Protein AF-A0A9P9AH45-F1 (afdb_monomer_lite)

Sequence (137 aa):
MSIAYVTKKVVIYFNNARACGKDMKAIMVEVCCASGIVQSLVELAKVDDSWMRTIQTLASKDGPLHQANDILQELESKLKPQQGIRRITTTAVWPWQKEDAILMLKTMQRLNSVFSLALQSDHIQLSRLIREDVQVI

Organism: NCBI:txid1576542

pLDDT: mean 75.74, std 15.03, range [41.44, 96.62]

Structure (mmCIF, N/CA/C/O backbone):
data_AF-A0A9P9AH45-F1
#
_entry.id   AF-A0A9P9AH45-F1
#
loop_
_atom_site.group_PDB
_atom_site.id
_atom_site.type_symbol
_atom_site.label_atom_id
_atom_site.label_alt_id
_atom_site.label_comp_id
_atom_site.label_asym_id
_atom_site.label_entity_id
_atom_site.label_seq_id
_atom_site.pdbx_PDB_ins_code
_atom_site.Cartn_x
_atom_site.Cartn_y
_atom_site.Cartn_z
_atom_site.occupancy
_atom_site.B_iso_or_equiv
_atom_site.auth_seq_id
_atom_site.auth_comp_id
_atom_site.auth_asym_id
_atom_site.auth_atom_id
_atom_site.pdbx_PDB_model_num
ATOM 1 N N . MET A 1 1 ? -10.233 -9.271 -5.913 1.00 44.59 1 MET A N 1
ATOM 2 C CA . MET A 1 1 ? -10.812 -7.906 -5.884 1.00 44.59 1 MET A CA 1
ATOM 3 C C . MET A 1 1 ? -9.663 -6.910 -5.946 1.00 44.59 1 MET A C 1
ATOM 5 O O . MET A 1 1 ? -8.666 -7.150 -5.287 1.00 44.59 1 MET A O 1
ATOM 9 N N . SER A 1 2 ? -9.743 -5.854 -6.762 1.00 54.56 2 SER A N 1
ATOM 10 C CA . SER A 1 2 ? -8.646 -4.878 -6.901 1.00 54.56 2 SER A CA 1
ATOM 11 C C . SER A 1 2 ? -8.524 -3.993 -5.656 1.00 54.56 2 SER A C 1
ATOM 13 O O . SER A 1 2 ? -9.555 -3.513 -5.182 1.00 54.56 2 SER A O 1
ATOM 15 N N . ILE A 1 3 ? -7.301 -3.685 -5.207 1.00 54.97 3 ILE A N 1
ATOM 16 C CA . ILE A 1 3 ? -7.021 -2.718 -4.123 1.00 54.97 3 ILE A CA 1
ATOM 17 C C . ILE A 1 3 ? -7.828 -1.424 -4.301 1.00 54.97 3 ILE A C 1
ATOM 19 O O . ILE A 1 3 ? -8.513 -1.003 -3.377 1.00 54.97 3 ILE A O 1
ATOM 23 N N . ALA A 1 4 ? -7.894 -0.888 -5.523 1.00 56.69 4 ALA A N 1
ATOM 24 C CA . 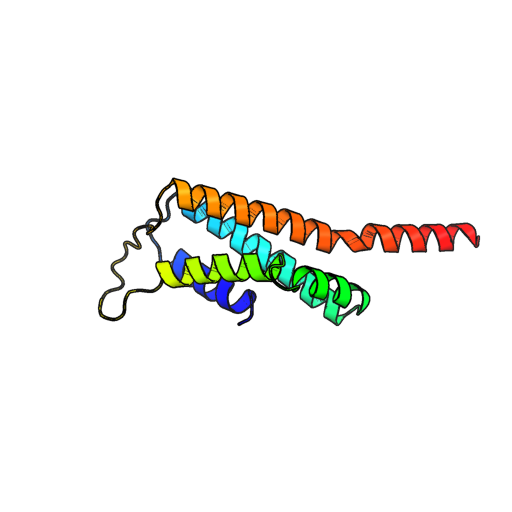ALA A 1 4 ? -8.656 0.323 -5.840 1.00 56.69 4 ALA A CA 1
ATOM 25 C C . ALA A 1 4 ? -10.164 0.237 -5.510 1.00 56.69 4 ALA A C 1
ATOM 27 O O . ALA A 1 4 ? -10.788 1.236 -5.152 1.00 56.69 4 ALA A O 1
ATOM 28 N N . TYR A 1 5 ? -10.770 -0.949 -5.615 1.00 54.75 5 TYR A N 1
ATOM 29 C CA . TYR A 1 5 ? -12.186 -1.162 -5.293 1.00 54.75 5 TYR A CA 1
ATOM 30 C C . TYR A 1 5 ? -12.416 -1.154 -3.780 1.00 54.75 5 TYR A C 1
ATOM 32 O O . TYR A 1 5 ? -13.383 -0.557 -3.302 1.00 54.75 5 TYR A O 1
ATOM 40 N N . VAL A 1 6 ? -11.502 -1.771 -3.025 1.00 53.56 6 VAL A N 1
ATOM 41 C CA . VAL A 1 6 ? -11.589 -1.810 -1.563 1.00 53.56 6 VAL A CA 1
ATOM 42 C C . VAL A 1 6 ? -11.278 -0.429 -0.978 1.00 53.56 6 VAL A C 1
ATOM 44 O O . VAL A 1 6 ? -12.035 0.038 -0.130 1.00 53.56 6 VAL A O 1
ATOM 47 N N . THR A 1 7 ? -10.299 0.303 -1.532 1.00 59.47 7 THR A N 1
ATOM 48 C CA . THR A 1 7 ? -10.037 1.710 -1.182 1.00 59.47 7 THR A CA 1
ATOM 49 C C . THR A 1 7 ? -11.290 2.568 -1.345 1.00 59.47 7 THR A C 1
ATOM 51 O O . THR A 1 7 ? -11.652 3.295 -0.425 1.00 59.47 7 THR A O 1
ATOM 54 N N . LYS A 1 8 ? -12.011 2.463 -2.474 1.00 64.00 8 LYS A N 1
ATOM 55 C CA . LYS A 1 8 ? -13.237 3.252 -2.703 1.00 64.00 8 LYS A CA 1
ATOM 56 C C . LYS A 1 8 ? -14.295 3.006 -1.630 1.00 64.00 8 LYS A C 1
ATOM 58 O O . LYS A 1 8 ? -14.881 3.961 -1.130 1.00 64.00 8 LYS A O 1
ATOM 63 N N . LYS A 1 9 ? -14.533 1.749 -1.249 1.00 59.94 9 LYS A N 1
ATOM 64 C CA . LYS A 1 9 ? -15.512 1.421 -0.201 1.00 59.94 9 LYS A CA 1
ATOM 65 C C . LYS A 1 9 ? -15.095 1.930 1.170 1.00 59.94 9 LYS A C 1
ATOM 67 O O . LYS A 1 9 ? -15.923 2.489 1.885 1.00 59.94 9 LYS A O 1
ATOM 72 N N . VAL A 1 10 ? -13.821 1.761 1.507 1.00 59.97 10 VAL A N 1
ATOM 73 C CA . VAL A 1 10 ? -13.245 2.224 2.769 1.00 59.97 10 VAL A CA 1
ATOM 74 C C . VAL A 1 10 ? -13.338 3.756 2.858 1.00 59.97 10 VAL A C 1
ATOM 76 O O . VAL A 1 10 ? -13.847 4.282 3.844 1.00 59.97 10 VAL A O 1
ATOM 79 N N . VAL A 1 11 ? -12.994 4.479 1.786 1.00 63.09 11 VAL A N 1
ATOM 80 C CA . VAL A 1 11 ? -13.109 5.948 1.701 1.00 63.09 11 VAL A CA 1
ATOM 81 C C . VAL A 1 11 ? -14.561 6.430 1.812 1.00 63.09 11 VAL A C 1
ATOM 83 O O . VAL A 1 11 ? -14.838 7.362 2.568 1.00 63.09 11 VAL A O 1
ATOM 86 N N . ILE A 1 12 ? -15.507 5.792 1.108 1.00 61.84 12 ILE A N 1
ATOM 87 C CA . ILE A 1 12 ? -16.941 6.133 1.191 1.00 61.84 12 ILE A CA 1
ATOM 88 C C . ILE A 1 12 ? -17.471 5.917 2.612 1.00 61.84 12 ILE A C 1
ATOM 90 O O . ILE A 1 12 ? -18.244 6.735 3.111 1.00 61.84 12 ILE A O 1
ATOM 94 N N . TYR A 1 13 ? -17.061 4.839 3.282 1.00 56.81 13 TYR A N 1
ATOM 95 C CA . TYR A 1 13 ? -17.485 4.574 4.653 1.00 56.81 13 TYR A CA 1
ATOM 96 C C . TYR A 1 13 ? -16.965 5.643 5.622 1.00 56.81 13 TYR A C 1
ATOM 98 O O . TYR A 1 13 ? -17.725 6.174 6.432 1.00 56.81 13 TYR A O 1
ATOM 106 N N . PHE A 1 14 ? -15.693 6.024 5.493 1.00 58.09 14 PHE A N 1
ATOM 107 C CA . PHE A 1 14 ? -15.077 7.027 6.358 1.00 58.09 14 PHE A CA 1
ATOM 108 C C . PHE A 1 14 ? -15.655 8.432 6.178 1.00 58.09 14 PHE A C 1
ATOM 110 O O . PHE A 1 14 ? -15.888 9.112 7.175 1.00 58.09 14 PHE A O 1
ATOM 117 N N . ASN A 1 15 ? -15.981 8.846 4.949 1.00 55.94 15 ASN A N 1
ATOM 118 C CA . ASN A 1 15 ? -16.638 10.137 4.705 1.00 55.94 15 ASN A CA 1
ATOM 119 C C . ASN A 1 15 ? -18.009 10.257 5.397 1.00 55.94 15 ASN A C 1
ATOM 121 O O . ASN A 1 15 ? -18.449 11.362 5.703 1.00 55.94 15 ASN A O 1
ATOM 125 N N . ASN A 1 16 ? -18.669 9.130 5.680 1.00 51.44 16 ASN A N 1
ATOM 126 C CA . ASN A 1 16 ? -19.952 9.086 6.384 1.00 51.44 16 ASN A CA 1
ATOM 127 C C . ASN A 1 16 ? -19.807 8.923 7.914 1.00 51.44 16 ASN A C 1
ATOM 129 O O . ASN A 1 16 ? -20.787 9.062 8.651 1.00 51.44 16 ASN A O 1
ATOM 133 N N . ALA A 1 17 ? -18.601 8.646 8.421 1.00 53.22 17 ALA A N 1
ATOM 134 C CA . ALA A 1 17 ? -18.335 8.418 9.837 1.00 53.22 17 ALA A CA 1
ATOM 135 C C . ALA A 1 17 ? -18.015 9.739 10.564 1.00 53.22 17 ALA A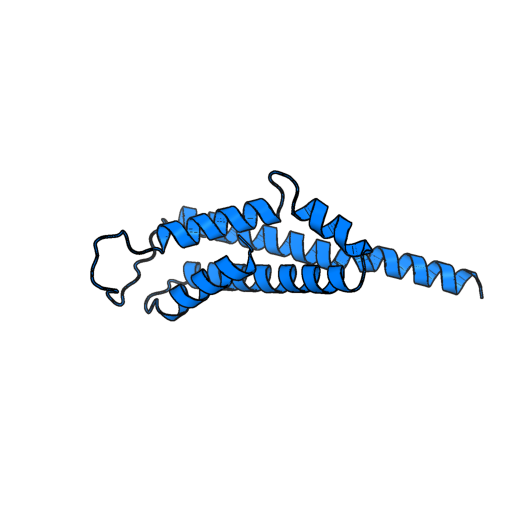 C 1
ATOM 137 O O . ALA A 1 17 ? -16.871 10.185 10.651 1.00 53.22 17 ALA A O 1
ATOM 138 N N . ARG A 1 18 ? -19.049 10.351 11.153 1.00 44.19 18 ARG A N 1
ATOM 139 C CA . ARG A 1 18 ? -18.988 11.638 11.879 1.00 44.19 18 ARG A CA 1
ATOM 140 C C . ARG A 1 18 ? -18.087 11.631 13.132 1.00 44.19 18 ARG A C 1
ATOM 142 O O . ARG A 1 18 ? -17.796 12.694 13.670 1.00 44.19 18 ARG A O 1
ATOM 149 N N . ALA A 1 19 ? -17.632 10.457 13.582 1.00 50.06 19 ALA A N 1
ATOM 150 C CA . ALA A 1 19 ? -16.864 10.245 14.813 1.00 50.06 19 ALA A CA 1
ATOM 151 C C . ALA A 1 19 ? -15.553 9.466 14.575 1.00 50.06 19 ALA A C 1
ATOM 153 O O . ALA A 1 19 ? -15.233 8.530 15.304 1.00 50.06 19 ALA A O 1
ATOM 154 N N . CYS A 1 20 ? -14.779 9.834 13.549 1.00 57.50 20 CYS A N 1
ATOM 155 C CA . CYS A 1 20 ? -13.458 9.239 13.348 1.00 57.50 20 CYS A CA 1
ATOM 156 C C . CYS A 1 20 ? -12.456 9.735 14.404 1.00 57.50 20 CYS A C 1
ATOM 158 O O . CYS A 1 20 ? -12.047 10.901 14.372 1.00 57.50 20 CYS A O 1
ATOM 160 N N . GLY A 1 21 ? -12.039 8.851 15.317 1.00 70.88 21 GLY A N 1
ATOM 161 C CA . GLY A 1 21 ? -10.919 9.098 16.234 1.00 70.88 21 GLY A CA 1
ATOM 162 C C . GLY A 1 21 ? -9.604 9.392 15.492 1.00 70.88 21 GLY A C 1
ATOM 163 O O . GLY A 1 21 ? -9.499 9.188 14.282 1.00 70.88 21 GLY A O 1
ATOM 164 N N . LYS A 1 22 ? -8.579 9.887 16.201 1.00 75.69 22 LYS A N 1
ATOM 165 C CA . LYS A 1 22 ? -7.279 10.245 15.590 1.00 75.69 22 LYS A CA 1
ATOM 166 C C . LYS A 1 22 ? -6.635 9.067 14.842 1.00 75.69 22 LYS A C 1
ATOM 168 O O . LYS A 1 22 ? -6.173 9.255 13.721 1.00 75.69 22 LYS A O 1
ATOM 173 N N . ASP A 1 23 ? -6.691 7.869 15.419 1.00 75.81 23 ASP A N 1
ATOM 174 C CA . ASP A 1 23 ? -6.088 6.661 14.841 1.00 75.81 23 ASP A CA 1
ATOM 175 C C . ASP A 1 23 ? -6.777 6.253 13.529 1.00 75.81 23 ASP A C 1
ATOM 177 O O . ASP A 1 23 ? -6.118 5.963 12.534 1.00 75.81 23 ASP A O 1
ATOM 181 N N . MET A 1 24 ? -8.109 6.347 13.483 1.00 74.94 24 MET A N 1
ATOM 182 C CA . MET A 1 24 ? -8.925 6.087 12.289 1.00 74.94 24 MET A CA 1
ATOM 183 C C . MET A 1 24 ? -8.546 7.002 11.121 1.00 74.94 24 MET A C 1
ATOM 185 O O . MET A 1 24 ? -8.407 6.545 9.988 1.00 74.94 24 MET A O 1
ATOM 189 N N . LYS A 1 25 ? -8.325 8.294 11.398 1.00 79.88 25 LYS A N 1
ATOM 190 C CA . LYS A 1 25 ? -7.876 9.254 10.380 1.00 79.88 25 LYS A CA 1
ATOM 191 C C . LYS A 1 25 ? -6.474 8.928 9.874 1.00 79.88 25 LYS A C 1
ATOM 193 O O . LYS A 1 25 ? -6.248 8.990 8.671 1.00 79.88 25 LYS A O 1
ATOM 198 N N . ALA A 1 26 ? -5.556 8.564 10.768 1.00 86.00 26 ALA A N 1
ATOM 199 C CA . ALA A 1 26 ? -4.200 8.183 10.384 1.00 86.00 26 ALA A CA 1
ATOM 200 C C . ALA A 1 26 ? -4.210 6.944 9.475 1.00 86.00 26 ALA A C 1
ATOM 202 O O . ALA A 1 26 ? -3.623 6.970 8.400 1.00 86.00 26 ALA A O 1
ATOM 203 N N . ILE A 1 27 ? -4.961 5.902 9.843 1.00 85.19 27 ILE A N 1
ATOM 204 C CA . ILE A 1 27 ? -5.100 4.687 9.027 1.00 85.19 27 ILE A CA 1
ATOM 205 C C . ILE A 1 27 ? -5.680 5.016 7.647 1.00 85.19 27 ILE A C 1
ATOM 207 O O . ILE A 1 27 ? -5.196 4.507 6.640 1.00 85.19 27 ILE A O 1
ATOM 211 N N . MET A 1 28 ? -6.685 5.893 7.580 1.00 79.75 28 MET A N 1
ATOM 212 C CA . MET A 1 28 ? -7.279 6.311 6.309 1.00 79.75 28 MET A CA 1
ATOM 213 C C . MET A 1 28 ? -6.267 7.017 5.402 1.00 79.75 28 MET A C 1
ATOM 215 O O . MET A 1 28 ? -6.225 6.728 4.208 1.00 79.75 28 MET A O 1
ATOM 219 N N . VAL A 1 29 ? -5.450 7.918 5.956 1.00 85.75 29 VAL A N 1
ATOM 220 C CA . VAL A 1 29 ? -4.377 8.581 5.202 1.00 85.75 29 VAL A CA 1
ATOM 221 C C . VAL A 1 29 ? -3.437 7.536 4.612 1.00 85.75 29 VAL A C 1
ATOM 223 O O . VAL A 1 29 ? -3.187 7.558 3.410 1.00 85.75 29 VAL A O 1
ATOM 226 N N . GLU A 1 30 ? -2.997 6.569 5.415 1.00 90.56 30 GLU A N 1
ATOM 227 C CA . GLU A 1 30 ? -2.091 5.521 4.942 1.00 90.56 30 GLU A CA 1
ATOM 228 C C . GLU A 1 30 ? -2.735 4.619 3.873 1.00 90.56 30 GLU A C 1
ATOM 230 O O . GLU A 1 30 ? -2.081 4.262 2.893 1.00 90.56 30 GLU A O 1
ATOM 235 N N . VAL A 1 31 ? -4.026 4.296 3.993 1.00 86.94 31 VAL A N 1
ATOM 236 C CA . VAL A 1 31 ? -4.776 3.552 2.964 1.00 86.94 31 VAL A CA 1
ATOM 237 C C . VAL A 1 31 ? -4.858 4.334 1.648 1.00 86.94 31 VAL A C 1
ATOM 239 O O . VAL A 1 31 ? -4.643 3.767 0.573 1.00 86.94 31 VAL A O 1
ATOM 242 N N . CYS A 1 32 ? -5.138 5.637 1.713 1.00 84.25 32 CYS A N 1
ATOM 243 C CA . CYS A 1 32 ? -5.161 6.503 0.535 1.00 84.25 32 CYS A CA 1
ATOM 244 C C . CYS A 1 32 ? -3.779 6.588 -0.126 1.00 84.25 32 CYS A C 1
ATOM 246 O O . CYS A 1 32 ? -3.687 6.450 -1.347 1.00 84.25 32 CYS A O 1
ATOM 248 N N . CYS A 1 33 ? -2.715 6.748 0.667 1.00 89.00 33 CYS A N 1
ATOM 249 C CA . CYS A 1 33 ? -1.336 6.748 0.180 1.00 89.00 33 CYS A CA 1
ATOM 250 C C . CYS A 1 33 ? -1.004 5.447 -0.561 1.00 89.00 33 CYS A C 1
ATOM 252 O O . CYS A 1 33 ? -0.553 5.504 -1.705 1.00 89.00 33 CYS A O 1
ATOM 254 N N . ALA A 1 34 ? -1.308 4.285 0.026 1.00 88.75 34 ALA A N 1
ATOM 255 C CA . ALA A 1 34 ? -1.066 2.994 -0.621 1.00 88.75 34 ALA A CA 1
ATOM 256 C C . ALA A 1 34 ? -1.792 2.878 -1.951 1.00 88.75 34 ALA A C 1
ATOM 258 O O . ALA A 1 34 ? -1.207 2.463 -2.947 1.00 88.75 34 ALA A O 1
ATOM 259 N N . SER A 1 35 ? -3.068 3.264 -1.977 1.00 85.19 35 SER A N 1
ATOM 260 C CA . SER A 1 35 ? -3.858 3.209 -3.199 1.00 85.19 35 SER A CA 1
ATOM 261 C C . SER A 1 35 ? -3.270 4.097 -4.292 1.00 85.19 35 SER A C 1
ATOM 263 O O . SER A 1 35 ? -3.241 3.673 -5.443 1.00 85.19 35 SER A O 1
ATOM 265 N N . GLY A 1 36 ? -2.798 5.297 -3.940 1.00 85.69 36 GLY A N 1
ATOM 266 C CA . GLY A 1 36 ? -2.137 6.201 -4.878 1.00 85.69 36 GLY A CA 1
ATOM 267 C C . GLY A 1 36 ? -0.850 5.602 -5.441 1.00 85.69 36 GLY A C 1
ATOM 268 O O . GLY A 1 36 ? -0.690 5.535 -6.655 1.00 85.69 36 GLY A O 1
ATOM 269 N N . ILE A 1 37 ? 0.032 5.087 -4.577 1.00 88.69 37 ILE A N 1
ATOM 270 C CA . ILE A 1 37 ? 1.315 4.499 -4.996 1.00 88.69 37 ILE A CA 1
ATOM 271 C C . ILE A 1 37 ? 1.095 3.259 -5.873 1.00 88.69 37 ILE A C 1
ATOM 273 O O . ILE A 1 37 ? 1.708 3.128 -6.932 1.00 88.69 37 ILE A O 1
ATOM 277 N N . VAL A 1 38 ? 0.200 2.357 -5.460 1.00 86.81 38 VAL A N 1
ATOM 278 C CA . VAL A 1 38 ? -0.125 1.145 -6.226 1.00 86.81 38 VAL A CA 1
ATOM 279 C C . VAL A 1 38 ? -0.752 1.505 -7.571 1.00 86.81 38 VAL A C 1
ATOM 281 O O . VAL A 1 38 ? -0.441 0.864 -8.571 1.00 86.81 38 VAL A O 1
ATOM 284 N N . GLN A 1 39 ? -1.595 2.538 -7.627 1.00 85.50 39 GLN A N 1
ATOM 285 C CA . GLN A 1 39 ? -2.143 3.014 -8.893 1.00 85.50 39 GLN A CA 1
ATOM 286 C C . GLN A 1 39 ? -1.042 3.551 -9.814 1.00 85.50 39 GLN A C 1
ATOM 288 O O . GLN A 1 39 ? -1.022 3.173 -10.981 1.00 85.50 39 GLN A O 1
ATOM 293 N N . SER A 1 40 ? -0.096 4.340 -9.300 1.00 88.00 40 SER A N 1
ATOM 294 C CA . SER A 1 40 ? 1.059 4.803 -10.081 1.00 88.00 40 SER A CA 1
ATOM 295 C C . SER A 1 40 ? 1.891 3.643 -10.631 1.00 88.00 40 SER A C 1
ATOM 297 O O . SER A 1 40 ? 2.225 3.648 -11.811 1.00 88.00 40 SER A O 1
ATOM 299 N N . LEU A 1 41 ? 2.166 2.614 -9.820 1.00 85.44 41 LEU A N 1
ATOM 300 C CA . LEU A 1 41 ? 2.865 1.402 -10.272 1.00 85.44 41 LEU A CA 1
ATOM 301 C C . LEU A 1 41 ? 2.114 0.692 -11.407 1.00 85.44 41 LEU A C 1
ATOM 303 O O . LEU A 1 41 ? 2.727 0.275 -12.384 1.00 85.44 41 LEU A O 1
ATOM 307 N N . VAL A 1 42 ? 0.788 0.567 -11.292 1.00 85.69 42 VAL A N 1
ATOM 308 C CA . VAL A 1 42 ? -0.047 -0.050 -12.332 1.00 85.69 42 VAL A CA 1
ATOM 309 C C . VAL A 1 42 ? -0.045 0.774 -13.617 1.00 85.69 42 VAL A C 1
ATOM 311 O O . VAL A 1 42 ? 0.020 0.184 -14.689 1.00 85.69 42 VAL A O 1
ATOM 314 N N . GLU A 1 43 ? -0.116 2.106 -13.541 1.00 86.38 43 GLU A N 1
ATOM 315 C CA . GLU A 1 43 ? -0.026 2.957 -14.736 1.00 86.38 43 GLU A CA 1
ATOM 316 C C . GLU A 1 43 ? 1.349 2.844 -15.408 1.00 86.38 43 GLU A C 1
ATOM 318 O O . GLU A 1 43 ? 1.410 2.707 -16.627 1.00 86.38 43 GLU A O 1
ATOM 323 N N . LEU A 1 44 ? 2.439 2.807 -14.635 1.00 85.75 44 LEU A N 1
ATOM 324 C CA . LEU A 1 44 ? 3.788 2.605 -15.174 1.00 85.75 44 LEU A CA 1
ATOM 325 C C . LEU A 1 44 ? 3.922 1.257 -15.888 1.00 85.75 44 LEU A C 1
ATOM 327 O O . LEU A 1 44 ? 4.415 1.209 -17.009 1.00 85.75 44 LEU A O 1
ATOM 331 N N . ALA A 1 45 ? 3.387 0.182 -15.308 1.00 85.19 45 ALA A N 1
ATOM 332 C CA . ALA A 1 45 ? 3.414 -1.144 -15.924 1.00 85.19 45 ALA A CA 1
ATOM 333 C C . ALA A 1 45 ? 2.558 -1.289 -17.192 1.00 85.19 45 ALA A C 1
ATOM 335 O O . ALA A 1 45 ? 2.677 -2.298 -17.879 1.00 85.19 45 ALA A O 1
ATOM 336 N N . LYS A 1 46 ? 1.689 -0.321 -17.516 1.00 85.31 46 LYS A N 1
ATOM 337 C CA . LYS A 1 46 ? 1.010 -0.278 -18.825 1.00 85.31 46 LYS A CA 1
ATOM 338 C C . LYS A 1 46 ? 1.884 0.332 -19.916 1.00 85.31 46 LYS A C 1
ATOM 340 O O . LYS A 1 46 ? 1.618 0.101 -21.091 1.00 85.31 46 LYS A O 1
ATOM 345 N N . VAL A 1 47 ? 2.837 1.176 -19.529 1.00 84.62 47 VAL A N 1
ATOM 346 C CA . VAL A 1 47 ? 3.704 1.926 -20.446 1.00 84.62 47 VAL A CA 1
ATOM 347 C C . VAL A 1 47 ? 5.042 1.215 -20.624 1.00 84.62 47 VAL A C 1
ATOM 349 O O . VAL A 1 47 ? 5.605 1.249 -21.713 1.00 84.62 47 VAL A O 1
ATOM 352 N N . ASP A 1 48 ? 5.529 0.553 -19.576 1.00 82.81 48 ASP A N 1
ATOM 353 C CA . ASP A 1 48 ? 6.805 -0.147 -19.568 1.00 82.81 48 ASP A CA 1
ATOM 354 C C . ASP A 1 48 ? 6.701 -1.488 -18.818 1.00 82.81 48 ASP A C 1
ATOM 356 O O . ASP A 1 48 ? 6.496 -1.551 -17.601 1.00 82.81 48 ASP A O 1
ATOM 360 N N . ASP A 1 49 ? 6.886 -2.576 -19.567 1.00 81.38 49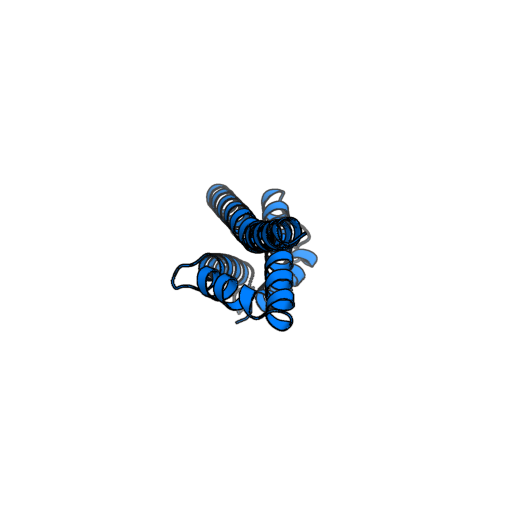 ASP A N 1
ATOM 361 C CA . ASP A 1 49 ? 6.849 -3.955 -19.073 1.00 81.38 49 ASP A CA 1
ATOM 362 C C . ASP A 1 49 ? 7.938 -4.251 -18.025 1.00 81.38 49 ASP A C 1
ATOM 364 O O . ASP A 1 49 ? 7.822 -5.226 -17.273 1.00 81.38 49 ASP A O 1
ATOM 368 N N . SER A 1 50 ? 8.984 -3.421 -17.916 1.00 79.38 50 SER A N 1
ATOM 369 C CA . SER A 1 50 ? 10.017 -3.546 -16.879 1.00 79.38 50 SER A CA 1
ATOM 370 C C . SER A 1 50 ? 9.412 -3.497 -15.464 1.00 79.38 50 SER A C 1
ATOM 372 O O . SER A 1 50 ? 9.825 -4.254 -14.574 1.00 79.38 50 SER A O 1
ATOM 374 N N . TRP A 1 51 ? 8.338 -2.719 -15.284 1.00 84.00 51 TRP A N 1
ATOM 375 C CA . TRP A 1 51 ? 7.596 -2.583 -14.029 1.00 84.00 51 TRP A CA 1
ATOM 376 C C . TRP A 1 51 ? 6.734 -3.802 -13.697 1.00 84.00 51 TRP A C 1
ATOM 378 O O . TRP A 1 51 ? 6.365 -4.000 -12.533 1.00 84.00 51 TRP A O 1
ATOM 388 N N . MET A 1 52 ? 6.451 -4.669 -14.675 1.00 81.94 52 MET A N 1
ATOM 389 C CA . MET A 1 52 ? 5.652 -5.877 -14.462 1.00 81.94 52 MET A CA 1
ATOM 390 C C . MET A 1 52 ? 6.315 -6.816 -13.446 1.00 81.94 52 MET A C 1
ATOM 392 O O . MET A 1 52 ? 5.635 -7.370 -12.580 1.00 81.94 52 MET A O 1
ATOM 396 N N . ARG A 1 53 ? 7.651 -6.949 -13.474 1.00 84.38 53 ARG A N 1
ATOM 397 C CA . ARG A 1 53 ? 8.390 -7.767 -12.490 1.00 84.38 53 ARG A CA 1
ATOM 398 C C . ARG A 1 53 ? 8.284 -7.206 -11.074 1.00 84.38 53 ARG A C 1
ATOM 400 O O . ARG A 1 53 ? 8.151 -7.967 -10.113 1.00 84.38 53 ARG A O 1
ATOM 407 N N . THR A 1 54 ? 8.312 -5.882 -10.940 1.00 86.25 54 THR A N 1
ATOM 408 C CA . THR A 1 54 ? 8.128 -5.196 -9.656 1.00 86.25 54 THR A CA 1
ATOM 409 C C . THR A 1 54 ? 6.737 -5.487 -9.097 1.00 86.25 54 THR A C 1
ATOM 411 O O . THR A 1 54 ? 6.616 -5.920 -7.951 1.00 86.25 54 THR A O 1
ATOM 414 N N . ILE A 1 55 ? 5.688 -5.363 -9.918 1.00 85.50 55 ILE A N 1
ATOM 415 C CA . ILE A 1 55 ? 4.313 -5.695 -9.512 1.00 85.50 55 ILE A CA 1
ATOM 416 C C . ILE A 1 55 ? 4.188 -7.170 -9.121 1.00 85.50 55 ILE A C 1
ATOM 418 O O . ILE A 1 55 ? 3.617 -7.468 -8.075 1.00 85.50 55 ILE A O 1
ATOM 422 N N . GLN A 1 56 ? 4.747 -8.092 -9.908 1.00 86.81 56 GLN A N 1
ATOM 423 C CA . GLN A 1 56 ? 4.725 -9.527 -9.599 1.00 86.81 56 GLN A CA 1
ATOM 424 C C . GLN A 1 56 ? 5.411 -9.842 -8.265 1.00 86.81 56 GLN A C 1
ATOM 426 O O . GLN A 1 56 ? 4.900 -10.642 -7.485 1.00 86.81 56 GLN A O 1
ATOM 431 N N . THR A 1 57 ? 6.527 -9.174 -7.967 1.00 89.00 57 THR A N 1
ATOM 432 C CA . THR A 1 57 ? 7.239 -9.324 -6.689 1.00 89.00 57 THR A CA 1
ATOM 433 C C . THR A 1 57 ? 6.371 -8.852 -5.524 1.00 89.00 57 THR A C 1
ATOM 435 O O . THR A 1 57 ? 6.225 -9.557 -4.524 1.00 89.00 57 THR A O 1
ATOM 438 N N . LEU A 1 58 ? 5.726 -7.691 -5.670 1.00 89.38 58 LEU A N 1
ATOM 439 C CA . LEU A 1 58 ? 4.806 -7.156 -4.666 1.00 89.38 58 LEU A CA 1
ATOM 440 C C . LEU A 1 58 ? 3.543 -8.022 -4.494 1.00 89.38 58 LEU A C 1
ATOM 442 O O . LEU A 1 58 ? 2.988 -8.076 -3.396 1.00 89.38 58 LEU A O 1
ATOM 446 N N . ALA A 1 59 ? 3.096 -8.684 -5.564 1.00 88.25 59 ALA A N 1
ATOM 447 C CA . ALA A 1 59 ? 1.918 -9.552 -5.621 1.00 88.25 59 ALA A CA 1
ATOM 448 C C . ALA A 1 59 ? 2.219 -11.030 -5.324 1.00 88.25 59 ALA A C 1
ATOM 450 O O . ALA A 1 59 ? 1.321 -11.867 -5.440 1.00 88.25 59 ALA A O 1
ATOM 451 N N . SER A 1 60 ? 3.461 -11.360 -4.962 1.00 89.50 60 SER A N 1
ATOM 452 C CA . SER A 1 60 ? 3.842 -12.710 -4.553 1.00 89.50 60 SER A CA 1
ATOM 453 C C . SER A 1 60 ? 2.972 -13.206 -3.393 1.00 89.50 60 SER A C 1
ATOM 455 O O . SER A 1 60 ? 2.333 -12.425 -2.680 1.00 89.50 60 SER A O 1
ATOM 457 N N . LYS A 1 61 ? 2.916 -14.529 -3.215 1.00 86.94 61 LYS A N 1
ATOM 458 C CA . LYS A 1 61 ? 2.183 -15.134 -2.100 1.00 86.94 61 LYS A CA 1
ATOM 459 C C . LYS A 1 61 ? 2.698 -14.551 -0.779 1.00 86.94 61 LYS A C 1
ATOM 461 O O . LYS A 1 61 ? 3.906 -14.482 -0.579 1.00 86.94 61 LYS A O 1
ATOM 466 N N . ASP A 1 62 ? 1.777 -14.106 0.076 1.00 86.81 62 ASP A N 1
ATOM 467 C CA . ASP A 1 62 ? 2.072 -13.420 1.345 1.00 86.81 62 ASP A CA 1
ATOM 468 C C . ASP A 1 62 ? 2.884 -12.113 1.180 1.00 86.81 62 ASP A C 1
ATOM 470 O O . ASP A 1 62 ? 3.429 -11.561 2.140 1.00 86.81 62 ASP A O 1
ATOM 474 N N . GLY A 1 63 ? 2.949 -11.586 -0.047 1.00 88.25 63 GLY A N 1
ATOM 475 C CA . GLY A 1 63 ? 3.682 -10.383 -0.411 1.00 88.25 63 GLY A CA 1
ATOM 476 C C . GLY A 1 63 ? 2.983 -9.082 0.005 1.00 88.25 63 GLY A C 1
ATOM 477 O O . GLY A 1 63 ? 1.840 -9.089 0.474 1.00 88.25 63 GLY A O 1
ATOM 478 N N . PRO A 1 64 ? 3.648 -7.928 -0.180 1.00 91.38 64 PRO A N 1
ATOM 479 C CA . PRO A 1 64 ? 3.146 -6.626 0.259 1.00 91.38 64 PRO A CA 1
ATOM 480 C C . PRO A 1 64 ? 1.730 -6.274 -0.225 1.00 91.38 64 PRO A C 1
ATOM 482 O O . PRO A 1 64 ? 0.941 -5.730 0.547 1.00 91.38 64 PRO A O 1
ATOM 485 N N . LEU A 1 65 ? 1.369 -6.602 -1.473 1.00 88.50 65 LEU A N 1
ATOM 486 C CA . LEU A 1 65 ? 0.015 -6.352 -1.987 1.00 88.50 65 LEU A CA 1
ATOM 487 C C . LEU A 1 65 ? -1.027 -7.278 -1.354 1.00 88.50 65 LEU A C 1
ATOM 489 O O . LEU A 1 65 ? -2.167 -6.855 -1.165 1.00 88.50 65 LEU A O 1
ATOM 493 N N . HIS A 1 66 ? -0.644 -8.509 -1.007 1.00 88.31 66 HIS A N 1
ATOM 494 C CA . HIS A 1 66 ? -1.524 -9.437 -0.301 1.00 88.31 66 HIS A CA 1
ATOM 495 C C . HIS A 1 66 ? -1.819 -8.917 1.107 1.00 88.31 66 HIS A C 1
ATOM 497 O O . HIS A 1 66 ? -2.975 -8.697 1.450 1.00 88.31 66 HIS A O 1
ATOM 503 N N . GLN A 1 67 ? -0.771 -8.558 1.853 1.00 90.56 67 GLN A N 1
ATOM 504 C CA . GLN A 1 67 ? -0.893 -8.004 3.204 1.00 90.56 67 GLN A CA 1
ATOM 505 C C . GLN A 1 67 ? -1.720 -6.709 3.236 1.00 90.56 67 GLN A C 1
ATOM 507 O O . GLN A 1 67 ? -2.557 -6.526 4.117 1.00 90.56 67 GLN A O 1
ATOM 512 N N . ALA A 1 68 ? -1.522 -5.811 2.262 1.00 87.44 68 ALA A N 1
ATOM 513 C CA . ALA A 1 68 ? -2.339 -4.604 2.140 1.00 87.44 68 ALA A CA 1
ATOM 514 C C . ALA A 1 68 ? -3.814 -4.947 1.893 1.00 87.44 68 ALA A C 1
ATOM 516 O O . ALA A 1 68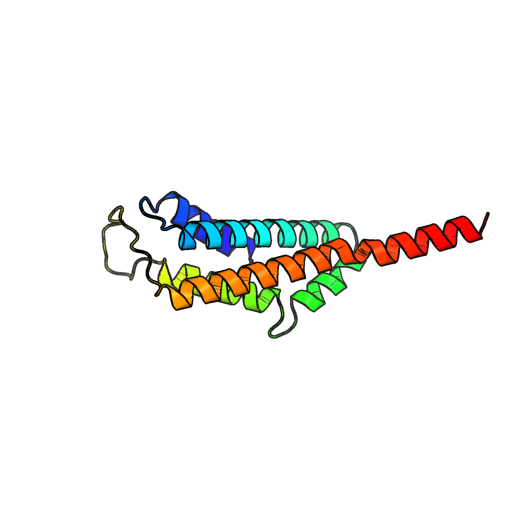 ? -4.701 -4.354 2.503 1.00 87.44 68 ALA A O 1
ATOM 517 N N . ASN A 1 69 ? -4.086 -5.913 1.014 1.00 85.75 69 ASN A N 1
ATOM 518 C CA . ASN A 1 69 ? -5.444 -6.362 0.746 1.00 85.75 69 ASN A CA 1
ATOM 519 C C . ASN A 1 69 ? -6.099 -7.002 1.982 1.00 85.75 69 ASN A C 1
ATOM 521 O O . ASN A 1 69 ? -7.268 -6.726 2.232 1.00 85.75 69 ASN A O 1
ATOM 525 N N . ASP A 1 70 ? -5.370 -7.786 2.773 1.00 88.06 70 ASP A N 1
ATOM 526 C CA . ASP A 1 70 ? -5.906 -8.427 3.980 1.00 88.0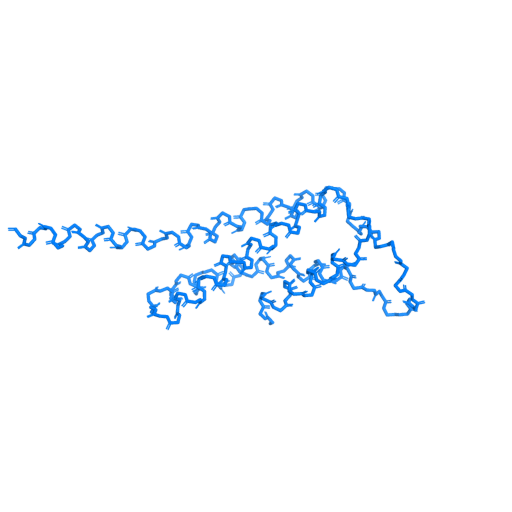6 70 ASP A CA 1
ATOM 527 C C . ASP A 1 70 ? -6.317 -7.394 5.031 1.00 88.06 70 ASP A C 1
ATOM 529 O O . ASP A 1 70 ? -7.428 -7.452 5.557 1.00 88.06 70 ASP A O 1
ATOM 533 N N . ILE A 1 71 ? -5.483 -6.373 5.255 1.00 86.00 71 ILE A N 1
ATOM 534 C CA . ILE A 1 71 ? -5.813 -5.244 6.140 1.00 86.00 71 ILE A CA 1
ATOM 535 C C . ILE A 1 71 ? -7.058 -4.511 5.639 1.00 86.00 71 ILE A C 1
ATOM 537 O O . ILE A 1 71 ? -7.955 -4.180 6.413 1.00 86.00 71 ILE A O 1
ATOM 541 N N . LEU A 1 72 ? -7.142 -4.262 4.331 1.00 83.62 72 LEU A N 1
ATOM 542 C CA . LEU A 1 72 ? -8.296 -3.598 3.730 1.00 83.62 72 LEU A CA 1
ATOM 543 C C . LEU A 1 72 ? -9.578 -4.436 3.842 1.00 83.62 72 LEU A C 1
ATOM 545 O O . LEU A 1 72 ? -10.660 -3.876 4.022 1.00 83.62 72 LEU A O 1
ATOM 549 N N . GLN A 1 73 ? -9.477 -5.762 3.757 1.00 83.38 73 GLN A N 1
ATOM 550 C CA . GLN A 1 73 ? -10.599 -6.675 3.971 1.00 83.38 73 GLN A CA 1
ATOM 551 C C . GLN A 1 73 ? -11.012 -6.731 5.441 1.00 83.38 73 GLN A C 1
ATOM 553 O O . GLN A 1 73 ? -12.209 -6.715 5.730 1.00 83.38 73 GLN A O 1
ATOM 558 N N . GLU A 1 74 ? -10.055 -6.732 6.369 1.00 82.94 74 GLU A N 1
ATOM 559 C CA . GLU A 1 74 ? -10.334 -6.639 7.800 1.00 82.94 74 GLU A CA 1
ATOM 560 C C . GLU A 1 74 ? -11.068 -5.329 8.121 1.00 82.94 74 GLU A C 1
ATOM 562 O O . GLU A 1 74 ? -12.125 -5.357 8.761 1.00 82.94 74 GLU A O 1
ATOM 567 N N . LEU A 1 75 ? -10.572 -4.203 7.589 1.00 78.50 75 LEU A N 1
ATOM 568 C CA . LEU A 1 75 ? -11.225 -2.895 7.640 1.00 78.50 75 LEU A CA 1
ATOM 569 C C . LEU A 1 75 ? -12.653 -2.975 7.094 1.00 78.50 75 LEU A C 1
ATOM 571 O O . LEU A 1 75 ? -13.595 -2.626 7.798 1.00 78.50 75 LEU A O 1
ATOM 575 N N . GLU A 1 76 ? -12.850 -3.476 5.873 1.00 75.38 76 GLU A N 1
ATOM 576 C CA . GLU 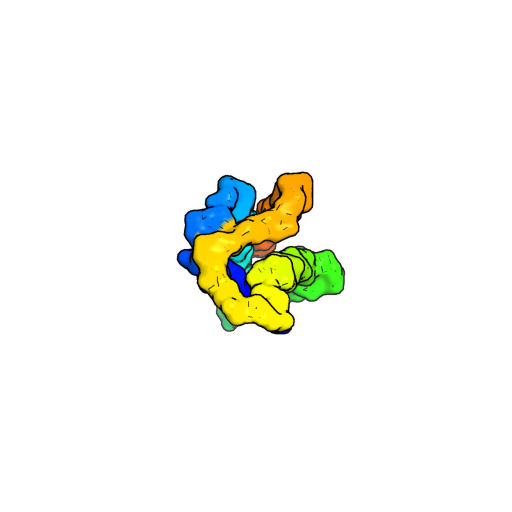A 1 76 ? -14.188 -3.591 5.283 1.00 75.38 76 GLU A CA 1
ATOM 577 C C . GLU A 1 76 ? -15.116 -4.477 6.137 1.00 75.38 76 GLU A C 1
ATOM 579 O O . GLU A 1 76 ? -16.289 -4.147 6.308 1.00 75.38 76 GLU A O 1
ATOM 584 N N . SER A 1 77 ? -14.615 -5.585 6.694 1.00 76.62 77 SER A N 1
ATOM 585 C CA . SER A 1 77 ? -15.411 -6.534 7.484 1.00 76.62 77 SER A CA 1
ATOM 586 C C . SER A 1 77 ? -15.934 -5.930 8.787 1.00 76.62 77 SER A C 1
ATOM 588 O O . SER A 1 77 ? -17.100 -6.120 9.126 1.00 76.62 77 SER A O 1
ATOM 590 N N . LYS A 1 78 ? -15.094 -5.157 9.481 1.00 72.81 78 LYS A N 1
ATOM 591 C CA . LYS A 1 78 ? -15.424 -4.526 10.762 1.00 72.81 78 LYS A CA 1
ATOM 592 C C . LYS A 1 78 ? -16.226 -3.236 10.582 1.00 72.81 78 LYS A C 1
ATOM 594 O O . LYS A 1 78 ? -16.954 -2.840 11.486 1.00 72.81 78 LYS A O 1
ATOM 599 N N . LEU A 1 79 ? -16.122 -2.597 9.413 1.00 68.62 79 LEU A N 1
ATOM 600 C CA . LEU A 1 79 ? -16.901 -1.410 9.051 1.00 68.62 79 LEU A CA 1
ATOM 601 C C . LEU A 1 79 ? -18.265 -1.762 8.430 1.00 68.62 79 LEU A C 1
ATOM 603 O O . LEU A 1 79 ? -19.179 -0.946 8.474 1.00 68.62 79 LEU A O 1
ATOM 607 N N . LYS A 1 80 ? -18.459 -2.954 7.849 1.00 63.56 80 LYS A N 1
ATOM 608 C CA . LYS A 1 80 ? -19.770 -3.354 7.312 1.00 63.56 80 LYS A CA 1
ATOM 609 C C . LYS A 1 80 ? -20.821 -3.409 8.435 1.00 63.56 80 LYS A C 1
ATOM 611 O O . LYS A 1 80 ? -20.603 -4.094 9.434 1.00 63.56 80 LYS A O 1
ATOM 616 N N . PRO A 1 81 ? -21.996 -2.771 8.267 1.00 54.69 81 PRO A N 1
ATOM 617 C CA . PRO A 1 81 ? -23.119 -2.982 9.171 1.00 54.69 81 PRO A CA 1
ATOM 618 C C . PRO A 1 81 ? -23.476 -4.472 9.184 1.00 54.69 81 PRO A C 1
ATOM 620 O O . PRO A 1 81 ? -23.693 -5.059 8.119 1.00 54.69 81 PRO A O 1
ATOM 623 N N . GLN A 1 82 ? -23.542 -5.091 10.365 1.00 53.88 82 GLN A N 1
ATOM 624 C CA . GLN A 1 82 ? -24.056 -6.454 10.488 1.00 53.88 82 GLN A CA 1
ATOM 625 C C . GLN A 1 82 ? -25.475 -6.497 9.901 1.00 53.88 82 GLN A C 1
ATOM 627 O O . GLN A 1 82 ? -26.320 -5.656 10.227 1.00 53.88 82 GLN A O 1
ATOM 632 N N . GLN A 1 83 ? -25.717 -7.438 8.983 1.00 42.31 83 GLN A N 1
ATOM 633 C CA . GLN A 1 83 ? -27.008 -7.585 8.311 1.00 42.31 83 GLN A CA 1
ATOM 634 C C . GLN A 1 83 ? -28.113 -7.730 9.367 1.00 42.31 83 GLN A C 1
ATOM 636 O O . GLN A 1 83 ? -28.135 -8.699 10.117 1.00 42.31 83 GLN A O 1
ATOM 641 N N . GLY A 1 84 ? -28.995 -6.731 9.457 1.00 47.19 84 GLY A N 1
ATOM 642 C CA . GLY A 1 84 ? -30.081 -6.681 10.443 1.00 47.19 84 GLY A CA 1
ATOM 643 C C . GLY A 1 84 ? -30.245 -5.323 11.127 1.00 47.19 84 GLY A C 1
ATOM 644 O O . GLY A 1 84 ? -31.361 -4.955 11.491 1.00 47.19 84 GLY A O 1
ATOM 645 N N . ILE A 1 85 ? -29.185 -4.513 11.218 1.00 48.53 85 ILE A N 1
ATOM 646 C CA . ILE A 1 85 ? -29.285 -3.163 11.786 1.00 48.53 85 ILE A CA 1
ATOM 647 C C . ILE A 1 85 ? -29.759 -2.205 10.687 1.00 48.53 85 ILE A C 1
ATOM 649 O O . ILE A 1 85 ? -28.983 -1.523 10.016 1.00 48.53 85 ILE A O 1
ATOM 653 N N . ARG A 1 86 ? -31.083 -2.159 10.483 1.00 41.44 86 ARG A N 1
ATOM 654 C CA . ARG A 1 86 ? -31.764 -1.041 9.813 1.00 41.44 86 ARG A CA 1
ATOM 655 C C . ARG A 1 86 ? -31.539 0.219 10.644 1.00 41.44 86 ARG A C 1
ATOM 657 O O . ARG A 1 86 ? -32.370 0.569 11.473 1.00 41.44 86 ARG A O 1
ATOM 664 N N . ARG A 1 87 ? -30.399 0.865 10.435 1.00 44.12 87 ARG A N 1
ATOM 665 C CA . ARG A 1 87 ? -30.119 2.291 10.619 1.00 44.12 87 ARG A CA 1
ATOM 666 C C . ARG A 1 87 ? -28.610 2.428 10.540 1.00 44.12 87 ARG A C 1
ATOM 668 O O . ARG A 1 87 ? -27.887 1.967 11.414 1.00 44.12 87 ARG A O 1
ATOM 675 N N . ILE A 1 88 ? -28.159 3.132 9.511 1.00 47.06 88 ILE A N 1
ATOM 676 C CA . ILE A 1 88 ? -26.933 3.917 9.589 1.00 47.06 88 ILE A CA 1
ATOM 677 C C . ILE A 1 88 ? -27.212 4.954 10.685 1.00 47.06 88 ILE A C 1
ATOM 679 O O . ILE A 1 88 ? -27.659 6.064 10.415 1.00 47.06 88 ILE A O 1
ATOM 683 N N . THR A 1 89 ? -27.093 4.559 11.953 1.00 41.97 89 THR A N 1
ATOM 684 C CA . THR A 1 89 ? -26.968 5.536 13.022 1.00 41.97 89 THR A CA 1
ATOM 685 C C . THR A 1 89 ? -25.614 6.174 12.801 1.00 41.97 89 THR A C 1
ATOM 687 O O . THR A 1 89 ? -24.607 5.481 12.684 1.00 41.97 89 THR A O 1
ATOM 690 N N . THR A 1 90 ? -25.633 7.493 12.691 1.00 46.53 90 THR A N 1
ATOM 691 C CA . THR A 1 90 ? -24.570 8.479 12.441 1.00 46.53 90 THR A CA 1
ATOM 692 C C . THR A 1 90 ? -23.367 8.436 13.397 1.00 46.53 90 THR A C 1
ATOM 694 O O . THR A 1 90 ? -22.656 9.424 13.569 1.00 46.53 90 THR A O 1
ATOM 697 N N . THR A 1 91 ? -23.119 7.288 14.008 1.00 46.44 91 THR A N 1
ATOM 698 C CA . THR A 1 91 ? -22.112 7.019 15.017 1.00 46.44 91 THR A CA 1
ATOM 699 C C . THR A 1 91 ? -21.491 5.676 14.653 1.00 46.44 91 THR A C 1
ATOM 701 O O . THR A 1 91 ? -21.765 4.652 15.270 1.00 46.44 91 THR A O 1
ATOM 704 N N . ALA A 1 92 ? -20.694 5.655 13.582 1.00 53.97 92 ALA A N 1
ATOM 705 C CA . ALA A 1 92 ? -19.782 4.546 13.339 1.00 53.97 92 ALA A CA 1
ATOM 706 C C . ALA A 1 92 ? -18.772 4.542 14.495 1.00 53.97 92 ALA A C 1
ATOM 708 O O . ALA A 1 92 ? -17.791 5.283 14.478 1.00 53.97 92 ALA A O 1
ATOM 709 N N . VAL A 1 93 ? -19.086 3.796 15.554 1.00 58.03 93 VAL A N 1
ATOM 710 C CA . VAL A 1 93 ? -18.183 3.581 16.682 1.00 58.03 93 VAL A CA 1
ATOM 711 C C . VAL A 1 93 ? -17.021 2.761 16.148 1.00 58.03 93 VAL A C 1
ATOM 713 O O . VAL A 1 93 ? -17.233 1.714 15.541 1.00 58.03 93 VAL A O 1
ATOM 716 N N . TRP A 1 94 ? -15.806 3.276 16.314 1.00 67.00 94 TRP A N 1
ATOM 717 C CA . TRP A 1 94 ? -14.586 2.599 15.895 1.00 67.00 94 TRP A CA 1
ATOM 718 C C . TRP A 1 94 ? -14.511 1.209 16.552 1.00 67.00 94 TRP A C 1
ATOM 720 O O . TRP A 1 94 ? -14.460 1.139 17.780 1.00 67.00 94 TRP A O 1
ATOM 730 N N . PRO A 1 95 ? -14.539 0.110 15.776 1.00 67.94 95 PRO A N 1
ATOM 731 C CA . PRO A 1 95 ? -14.711 -1.235 16.326 1.00 67.94 95 PRO A CA 1
ATOM 732 C C . PRO A 1 95 ? -13.411 -1.883 16.833 1.00 67.94 95 PRO A C 1
ATOM 734 O O . PRO A 1 95 ? -13.460 -3.000 17.341 1.00 67.94 95 PRO A O 1
ATOM 737 N N . TRP A 1 96 ? -12.251 -1.232 16.688 1.00 71.31 96 TRP A N 1
ATOM 738 C CA . TRP A 1 96 ? -10.962 -1.789 17.118 1.00 71.31 96 TRP A CA 1
ATOM 739 C C . TRP A 1 96 ? -10.557 -1.323 18.512 1.00 71.31 96 TRP A C 1
ATOM 741 O O . TRP A 1 96 ? -10.767 -0.166 18.886 1.00 71.31 96 TRP A O 1
ATOM 751 N N . GLN A 1 97 ? -9.871 -2.215 19.228 1.00 78.19 97 GLN A N 1
ATOM 752 C CA . GLN A 1 97 ? -9.070 -1.838 20.386 1.00 78.19 97 GLN A CA 1
ATOM 753 C C . GLN A 1 97 ? -7.918 -0.926 19.947 1.00 78.19 97 GLN A C 1
ATOM 755 O O . GLN A 1 97 ? -7.489 -0.933 18.788 1.00 78.19 97 GLN A O 1
ATOM 760 N N . LYS A 1 98 ? -7.424 -0.101 20.871 1.00 77.19 98 LYS A N 1
ATOM 761 C CA . LYS A 1 98 ? -6.392 0.897 20.569 1.00 77.19 98 LYS A CA 1
ATOM 762 C C . LYS A 1 98 ? -5.103 0.231 20.079 1.00 77.19 98 LYS A C 1
ATOM 764 O O . LYS A 1 98 ? -4.473 0.711 19.143 1.00 77.19 98 LYS A O 1
ATOM 769 N N . GLU A 1 99 ? -4.742 -0.888 20.688 1.00 81.00 99 GLU A N 1
ATOM 770 C CA . GLU A 1 99 ? -3.558 -1.682 20.378 1.00 81.00 99 GLU A CA 1
ATOM 771 C C . GLU A 1 99 ? -3.631 -2.246 18.952 1.00 81.00 99 GLU A C 1
ATOM 773 O O . GLU A 1 99 ? -2.681 -2.088 18.181 1.00 81.00 99 GLU A O 1
ATOM 778 N N . ASP A 1 100 ? -4.786 -2.797 18.567 1.00 83.31 100 ASP A N 1
ATOM 779 C CA . ASP A 1 100 ? -5.035 -3.307 17.214 1.00 83.31 100 ASP A CA 1
ATOM 780 C C . ASP A 1 100 ? -4.968 -2.186 16.171 1.00 83.31 100 ASP A C 1
ATOM 782 O O . ASP A 1 100 ? -4.368 -2.346 15.108 1.00 83.31 100 ASP A O 1
ATOM 786 N N . ALA A 1 101 ? -5.542 -1.017 16.480 1.00 81.81 101 ALA A N 1
ATOM 787 C CA . ALA A 1 101 ? -5.498 0.142 15.593 1.00 81.81 101 ALA A CA 1
ATOM 788 C C . ALA A 1 101 ? -4.059 0.647 15.385 1.00 81.81 101 ALA A C 1
ATOM 790 O O . ALA A 1 101 ? -3.674 0.975 14.262 1.00 81.81 101 ALA A O 1
ATOM 791 N N . ILE A 1 102 ? -3.241 0.659 16.442 1.00 85.69 102 ILE A N 1
ATOM 792 C CA . ILE A 1 102 ? -1.818 1.018 16.360 1.00 85.69 102 ILE A CA 1
ATOM 793 C C . ILE A 1 102 ? -1.048 -0.002 15.514 1.00 85.69 102 ILE A C 1
ATOM 795 O O . ILE A 1 102 ? -0.226 0.391 14.684 1.00 85.69 102 ILE A O 1
ATOM 799 N N . LEU A 1 103 ? -1.291 -1.301 15.708 1.00 89.50 103 LEU A N 1
ATOM 800 C CA . LEU A 1 103 ? -0.633 -2.354 14.933 1.00 89.50 103 LEU A CA 1
ATOM 801 C C . LEU A 1 103 ? -0.998 -2.270 13.446 1.00 89.50 103 LEU A C 1
ATOM 803 O O . LEU A 1 103 ? -0.120 -2.350 12.582 1.00 89.50 103 LEU A O 1
ATOM 807 N N . MET A 1 104 ? -2.278 -2.055 13.149 1.00 87.75 104 MET A N 1
ATOM 808 C CA . MET A 1 104 ? -2.768 -1.882 11.787 1.00 87.75 104 MET A CA 1
ATOM 809 C C . MET A 1 104 ? -2.143 -0.649 11.126 1.00 87.75 104 MET A C 1
ATOM 811 O O . MET A 1 104 ? -1.627 -0.748 10.013 1.00 87.75 104 MET A O 1
ATOM 815 N N . LEU A 1 105 ? -2.102 0.486 11.833 1.00 89.00 105 LEU A N 1
ATOM 816 C CA . LEU A 1 105 ? -1.464 1.709 11.344 1.00 89.00 105 LEU A CA 1
ATOM 817 C C . LEU A 1 105 ? 0.018 1.484 11.014 1.00 89.00 105 LEU A C 1
ATOM 819 O O . LEU A 1 105 ? 0.456 1.804 9.911 1.00 89.00 105 LEU A O 1
ATOM 823 N N . LYS A 1 106 ? 0.778 0.883 11.938 1.00 93.12 106 LYS A N 1
ATOM 824 C CA . LYS A 1 106 ? 2.204 0.577 11.733 1.00 93.12 106 LYS A CA 1
ATOM 825 C C . LYS A 1 106 ? 2.426 -0.341 10.536 1.00 93.12 106 LYS A C 1
ATOM 827 O O . LYS A 1 106 ? 3.357 -0.134 9.758 1.00 93.12 106 LYS A O 1
ATOM 832 N N . THR A 1 107 ? 1.576 -1.353 10.378 1.00 93.38 107 THR A N 1
ATOM 833 C CA . THR A 1 107 ? 1.671 -2.272 9.241 1.00 93.38 107 THR A CA 1
ATOM 834 C C . THR A 1 107 ? 1.405 -1.540 7.929 1.00 93.38 107 THR A C 1
ATOM 836 O O . THR A 1 107 ? 2.168 -1.708 6.979 1.00 93.38 107 THR A O 1
ATOM 839 N N . MET A 1 108 ? 0.397 -0.667 7.894 1.00 91.00 108 MET A N 1
ATOM 840 C CA . MET A 1 108 ? 0.068 0.125 6.710 1.00 91.00 108 MET A CA 1
ATOM 841 C C . MET A 1 108 ? 1.198 1.092 6.325 1.00 91.00 108 MET A C 1
ATOM 843 O O . MET A 1 108 ? 1.592 1.148 5.162 1.00 91.00 108 MET A O 1
ATOM 847 N N . GLN A 1 109 ? 1.791 1.774 7.309 1.00 93.94 109 GLN A N 1
ATOM 848 C CA . GLN A 1 109 ? 2.953 2.650 7.115 1.00 93.94 109 GLN A CA 1
ATOM 849 C C . GLN A 1 109 ? 4.146 1.900 6.524 1.00 93.94 109 GLN A C 1
ATOM 851 O O . GLN A 1 109 ? 4.748 2.344 5.545 1.00 93.94 109 GLN A O 1
ATOM 856 N N . ARG A 1 110 ? 4.460 0.719 7.072 1.00 96.62 110 ARG A N 1
ATOM 857 C CA . ARG A 1 110 ? 5.532 -0.134 6.547 1.00 96.62 110 ARG A CA 1
ATOM 858 C C . ARG A 1 110 ? 5.262 -0.542 5.097 1.00 96.62 110 ARG A C 1
ATOM 860 O O . ARG A 1 110 ? 6.180 -0.512 4.280 1.00 96.62 110 ARG A O 1
ATOM 867 N N . LEU A 1 111 ? 4.025 -0.918 4.768 1.00 94.50 111 LEU A N 1
ATOM 868 C CA . LEU A 1 111 ? 3.642 -1.279 3.400 1.00 94.50 111 LEU A CA 1
ATOM 869 C C . LEU A 1 111 ? 3.787 -0.090 2.442 1.00 94.50 111 LEU A C 1
ATOM 871 O O . LEU A 1 111 ? 4.345 -0.258 1.361 1.00 94.50 111 LEU A O 1
ATOM 875 N N . ASN A 1 112 ? 3.404 1.117 2.862 1.00 93.19 112 ASN A N 1
ATOM 876 C CA . ASN A 1 112 ? 3.625 2.338 2.083 1.00 93.19 112 ASN A CA 1
ATOM 877 C C . ASN A 1 112 ? 5.099 2.614 1.809 1.00 93.19 112 ASN A C 1
ATOM 879 O O . ASN A 1 112 ? 5.450 2.975 0.683 1.00 93.19 112 ASN A O 1
ATOM 883 N N . SER A 1 113 ? 5.975 2.402 2.794 1.00 95.56 113 SER A N 1
ATOM 884 C CA . SER A 1 113 ? 7.420 2.501 2.573 1.00 95.56 113 SER A CA 1
ATOM 885 C C . SER A 1 113 ? 7.895 1.493 1.524 1.00 95.56 113 SER A C 1
ATOM 887 O O . SER A 1 113 ? 8.623 1.868 0.609 1.00 95.56 113 SER A O 1
ATOM 889 N N . VAL A 1 114 ? 7.438 0.237 1.595 1.00 94.19 114 VAL A N 1
ATOM 890 C CA . VAL A 1 114 ? 7.796 -0.802 0.614 1.00 94.19 114 VAL A CA 1
ATOM 891 C C . VAL A 1 114 ? 7.304 -0.445 -0.791 1.00 94.19 114 VAL A C 1
ATOM 893 O O . VAL A 1 114 ? 8.076 -0.532 -1.743 1.00 94.19 114 VAL A O 1
ATOM 896 N N . PHE A 1 115 ? 6.055 0.001 -0.938 1.00 91.00 115 PHE A N 1
ATOM 897 C CA . PHE A 1 115 ? 5.520 0.420 -2.236 1.00 91.00 115 PHE A CA 1
ATOM 898 C C . PHE A 1 115 ? 6.262 1.635 -2.799 1.00 91.00 115 PHE A C 1
ATOM 900 O O . PHE A 1 115 ? 6.548 1.678 -3.992 1.00 91.00 115 PHE A O 1
ATOM 907 N N . SER A 1 116 ? 6.621 2.595 -1.946 1.00 92.19 116 SER A N 1
ATOM 908 C CA . SER A 1 116 ? 7.382 3.779 -2.358 1.00 92.19 116 SER A CA 1
ATOM 909 C C . SER A 1 116 ? 8.788 3.417 -2.828 1.00 92.19 116 SER A C 1
ATOM 911 O O . SER A 1 116 ? 9.269 3.994 -3.799 1.00 92.19 116 SER A O 1
ATOM 913 N N . LEU A 1 117 ? 9.447 2.460 -2.167 1.00 91.06 117 LEU A N 1
ATOM 914 C CA . LEU A 1 117 ? 10.749 1.945 -2.598 1.00 91.06 117 LEU A CA 1
ATOM 915 C C . LEU A 1 117 ? 10.642 1.208 -3.932 1.00 91.06 117 LEU A C 1
ATOM 917 O O . LEU A 1 117 ? 11.475 1.410 -4.810 1.00 91.06 117 LEU A O 1
ATOM 921 N N . ALA A 1 118 ? 9.595 0.401 -4.110 1.00 88.19 118 ALA A N 1
ATOM 922 C CA . ALA A 1 118 ? 9.333 -0.274 -5.373 1.00 88.19 118 ALA A CA 1
ATOM 923 C C . ALA A 1 118 ? 9.124 0.732 -6.516 1.00 88.19 118 ALA A C 1
ATOM 925 O O . ALA A 1 118 ? 9.718 0.569 -7.577 1.00 88.19 118 ALA A O 1
ATOM 926 N N . LEU A 1 119 ? 8.364 1.807 -6.272 1.00 86.38 119 LEU A N 1
ATOM 927 C CA . LEU A 1 119 ? 8.157 2.904 -7.224 1.00 86.38 119 LEU A CA 1
ATOM 928 C C . LEU A 1 119 ? 9.450 3.672 -7.550 1.00 86.38 119 LEU A C 1
ATOM 930 O O . LEU A 1 119 ? 9.566 4.247 -8.620 1.00 86.38 119 LEU A O 1
ATOM 934 N N . GLN A 1 120 ? 10.432 3.680 -6.652 1.00 84.94 120 GLN A N 1
ATOM 935 C CA . GLN A 1 120 ? 11.726 4.338 -6.865 1.00 84.94 120 GLN A CA 1
ATOM 936 C C . GLN A 1 120 ? 12.795 3.407 -7.457 1.00 84.94 120 GLN A C 1
ATOM 938 O O . GLN A 1 120 ? 13.883 3.867 -7.799 1.00 84.94 120 GLN A O 1
ATOM 943 N N . SER A 1 121 ? 12.519 2.106 -7.587 1.00 77.44 121 SER A N 1
ATOM 944 C CA . SER A 1 121 ? 13.516 1.110 -8.002 1.00 77.44 121 SER A CA 1
ATOM 945 C C . SER A 1 121 ? 14.082 1.351 -9.409 1.00 77.44 121 SER A C 1
ATOM 947 O O . SER A 1 121 ? 15.190 0.896 -9.701 1.00 77.44 121 SER A O 1
ATOM 949 N N . ASP A 1 122 ? 13.366 2.077 -10.266 1.00 69.00 122 ASP A N 1
ATOM 950 C CA . ASP A 1 122 ? 13.804 2.428 -11.621 1.00 69.00 122 ASP A CA 1
ATOM 951 C C . ASP A 1 122 ? 14.949 3.454 -11.647 1.00 69.00 122 ASP A C 1
ATOM 953 O O . ASP A 1 122 ? 15.777 3.441 -12.556 1.00 69.00 122 ASP A O 1
ATOM 957 N N . HIS A 1 123 ? 15.129 4.252 -10.583 1.00 67.62 123 HIS A N 1
ATOM 958 C CA . HIS A 1 123 ? 16.264 5.178 -10.490 1.00 67.62 123 HIS A CA 1
ATOM 959 C C . HIS A 1 123 ? 17.614 4.471 -10.655 1.00 67.62 123 HIS A C 1
ATOM 961 O O . HIS A 1 123 ? 18.550 5.058 -11.196 1.00 67.62 123 HIS A O 1
ATOM 967 N N . ILE A 1 124 ? 17.727 3.208 -10.233 1.00 70.50 124 ILE A N 1
ATOM 968 C CA . ILE A 1 124 ? 18.957 2.424 -10.387 1.00 70.50 124 ILE A CA 1
ATOM 969 C C . ILE A 1 124 ? 19.172 2.019 -11.850 1.00 70.50 124 ILE A C 1
ATOM 971 O O . ILE A 1 124 ? 20.310 2.051 -12.318 1.00 70.50 124 ILE A O 1
ATOM 975 N N . GLN A 1 125 ? 18.115 1.643 -12.574 1.00 70.62 125 GLN A N 1
ATOM 976 C CA . GLN A 1 125 ? 18.217 1.272 -13.988 1.00 70.62 125 GLN A CA 1
ATOM 977 C C . GLN A 1 125 ? 18.493 2.496 -14.858 1.00 70.62 125 GLN A C 1
ATOM 979 O O . GLN A 1 125 ? 19.466 2.486 -15.608 1.00 70.62 125 GLN A O 1
ATOM 984 N N . LEU A 1 126 ? 17.742 3.581 -14.666 1.00 71.88 126 LEU A N 1
ATOM 985 C CA . LEU A 1 126 ? 17.989 4.857 -15.338 1.00 71.88 126 LEU A CA 1
ATOM 986 C C . LEU A 1 126 ? 19.413 5.373 -15.096 1.00 71.88 126 LEU A C 1
ATOM 988 O O . LEU A 1 126 ? 20.094 5.770 -16.036 1.00 71.88 126 LEU A O 1
ATOM 992 N N . SER A 1 127 ? 19.909 5.312 -13.855 1.00 77.81 127 SER A N 1
ATOM 993 C CA . SER A 1 127 ? 21.282 5.745 -13.543 1.00 77.81 127 SER A CA 1
ATOM 994 C C . SER A 1 127 ? 22.348 4.893 -14.239 1.00 77.81 127 SER A C 1
ATOM 996 O O . SER A 1 127 ? 23.421 5.402 -14.560 1.00 77.81 127 SER A O 1
ATOM 998 N N . ARG A 1 128 ? 22.081 3.599 -14.470 1.00 76.69 128 ARG A N 1
ATOM 999 C CA . ARG A 1 128 ? 22.981 2.725 -15.239 1.00 76.69 128 ARG A CA 1
ATOM 1000 C C . ARG A 1 128 ? 22.970 3.088 -16.719 1.00 76.69 128 ARG A C 1
ATOM 1002 O O . ARG A 1 128 ? 24.047 3.285 -17.264 1.00 76.69 128 ARG A O 1
ATOM 1009 N N . LEU A 1 129 ? 21.789 3.262 -17.313 1.00 80.88 129 LEU A N 1
ATOM 1010 C CA . LEU A 1 129 ? 21.645 3.642 -18.723 1.00 80.88 129 LEU A CA 1
ATOM 1011 C C . LEU A 1 129 ? 22.306 4.995 -19.019 1.00 80.88 129 LEU A C 1
ATOM 1013 O O . LEU A 1 129 ? 23.102 5.096 -19.942 1.00 80.88 129 LEU A O 1
ATOM 1017 N N . ILE A 1 130 ? 22.081 6.010 -18.175 1.00 82.00 130 ILE A N 1
ATOM 1018 C CA . ILE A 1 130 ? 22.740 7.322 -18.316 1.00 82.00 130 ILE A CA 1
ATOM 1019 C C . ILE A 1 130 ? 24.265 7.182 -18.240 1.00 82.00 130 ILE A C 1
ATOM 1021 O O . ILE A 1 130 ? 24.991 7.821 -18.998 1.00 82.00 130 ILE A O 1
ATOM 1025 N N . ARG A 1 131 ? 24.776 6.361 -17.313 1.00 84.06 131 ARG A N 1
ATOM 1026 C CA . ARG A 1 131 ? 26.219 6.128 -17.191 1.00 84.06 131 ARG A CA 1
ATOM 1027 C C . ARG A 1 131 ? 26.787 5.441 -18.433 1.00 84.06 131 ARG A C 1
ATOM 1029 O O . ARG A 1 131 ? 27.887 5.795 -18.842 1.00 84.06 131 ARG A O 1
ATOM 1036 N N . GLU A 1 132 ? 26.075 4.467 -18.989 1.00 83.25 132 GLU A N 1
ATOM 1037 C CA . GLU A 1 132 ? 26.467 3.767 -20.215 1.00 83.25 132 GLU A CA 1
ATOM 1038 C C . GLU A 1 132 ? 26.489 4.731 -21.413 1.00 83.25 132 GLU A C 1
ATOM 1040 O O . GLU A 1 132 ? 27.498 4.781 -22.111 1.00 83.25 132 GLU A O 1
ATOM 1045 N N . ASP A 1 133 ? 25.472 5.584 -21.572 1.00 80.88 133 ASP A N 1
ATOM 1046 C CA . ASP A 1 133 ? 25.411 6.593 -22.642 1.00 80.88 133 ASP A CA 1
ATOM 1047 C C . ASP A 1 133 ? 26.548 7.625 -22.554 1.00 80.88 133 ASP A C 1
ATOM 1049 O O . ASP A 1 133 ? 27.135 8.001 -23.568 1.00 80.88 133 ASP A O 1
ATOM 1053 N N . VAL A 1 134 ? 26.907 8.065 -21.343 1.00 84.38 134 VAL A N 1
ATOM 1054 C CA . VAL A 1 134 ? 28.012 9.020 -21.133 1.00 84.38 134 VAL A CA 1
ATOM 1055 C C . VAL A 1 134 ? 29.384 8.387 -21.394 1.00 84.38 134 VAL A C 1
ATOM 1057 O O . VAL A 1 134 ? 30.312 9.099 -21.756 1.00 84.38 134 VAL A O 1
ATOM 1060 N N . GLN A 1 135 ? 29.544 7.069 -21.229 1.00 73.88 135 GLN A N 1
ATOM 1061 C CA . GLN A 1 135 ? 30.813 6.378 -21.510 1.00 73.88 135 GLN A CA 1
ATOM 1062 C C . GLN A 1 135 ? 31.065 6.119 -23.003 1.00 73.88 135 GLN A C 1
ATOM 1064 O O . GLN A 1 135 ? 32.171 5.719 -23.364 1.00 73.88 135 GLN A O 1
ATOM 1069 N N . VAL A 1 136 ? 30.059 6.317 -23.857 1.00 59.22 136 VAL A N 1
ATOM 1070 C CA . VAL A 1 136 ? 30.150 6.120 -25.313 1.00 59.22 136 VAL A CA 1
ATOM 1071 C C . VAL A 1 136 ? 30.530 7.422 -26.051 1.00 59.22 136 VAL A C 1
ATOM 1073 O O . VAL A 1 136 ? 30.806 7.381 -27.250 1.00 59.22 136 VAL A O 1
ATOM 1076 N N . ILE A 1 137 ? 30.603 8.558 -25.343 1.00 52.53 137 ILE A N 1
ATOM 1077 C CA . ILE A 1 137 ? 31.031 9.881 -25.846 1.00 52.53 137 ILE A CA 1
ATOM 1078 C C . ILE A 1 137 ? 32.490 10.143 -25.462 1.00 52.53 137 ILE A C 1
ATOM 1080 O O . ILE A 1 137 ? 33.243 10.621 -26.342 1.00 52.53 137 ILE A O 1
#

Foldseek 3Di:
DDLLVLLVVLVVLVVLQPDQDPLNVLLNVLSVLLNVLVVVLVVVCVVDVVSVVLVCQQVPVVHLRVLSVVLSVVSCVLSDDDPPPPDPPSHSDDRDDPVVSVVSSVSSVVSSVSSVVSSCVCVVVVVVVVVVVVVVD

Radius of gyration: 18.74 Å; chains: 1; bounding box: 63×27×46 Å

Secondary structure (DSSP, 8-state):
--HHHHHHHHHHHHHH-TT--HHHHHHHHHHHHHHHHHHHHHHHHHH-THHHHHHHHHTSTT-HHHHHHHHHHHHHHHHSPPTT-----S-----S-HHHHHHHHHHHHHHHHHHHHHHHTHHHHHHHHHHHHHHT-